Protein AF-X5WYX9-F1 (afdb_monomer_lite)

pLDDT: mean 79.85, std 14.67, range [36.78, 95.19]

Secondary structure (DSSP, 8-state):
-HHHHT-HHHHHHHHHHHHHHHHHH---SSHHHHHHHHHHHHHHHHHH--S--TTHHHHHHHHHHHH-HHHHHHHSS-GGGS--

Foldseek 3Di:
DVCVVPCVVVVVVLVVQLVVQCVVVDDDPDVVRNVVSNVVSVVVVVVVPPDDDPCVVVVVVVCCVVVHPVSVVVVPDDPVRPPD

Radius of gyration: 16.73 Å; chains: 1; bounding box: 32×30×40 Å

Structure (mmCIF, N/CA/C/O backbone):
data_AF-X5WYX9-F1
#
_entry.id   AF-X5WYX9-F1
#
loop_
_atom_site.group_PDB
_atom_site.id
_atom_site.type_symbol
_atom_site.label_atom_id
_atom_site.label_alt_id
_atom_site.label_comp_id
_atom_site.label_asym_id
_atom_site.label_entity_id
_atom_site.label_seq_id
_atom_site.pdbx_PDB_ins_code
_atom_site.Cartn_x
_atom_site.Cartn_y
_atom_site.Cartn_z
_atom_site.occupancy
_atom_site.B_iso_or_equiv
_atom_site.auth_seq_id
_atom_site.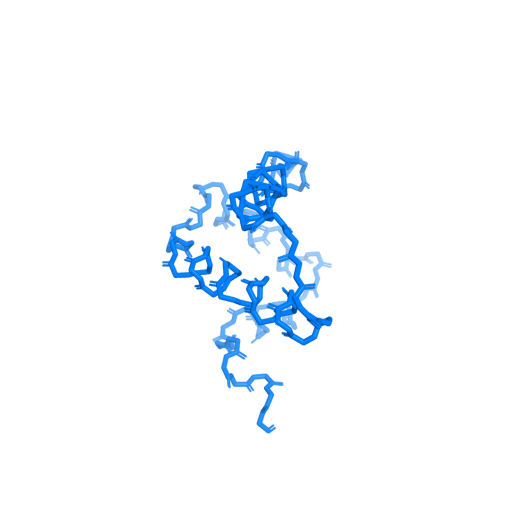auth_comp_id
_atom_site.auth_asym_id
_atom_site.auth_atom_id
_atom_site.pdbx_PDB_model_num
ATOM 1 N N . MET A 1 1 ? -19.513 4.656 11.939 1.00 58.62 1 MET A N 1
ATOM 2 C CA . MET A 1 1 ? -19.442 3.446 11.083 1.00 58.62 1 MET A CA 1
ATOM 3 C C . MET A 1 1 ? -19.369 3.729 9.583 1.00 58.62 1 MET A C 1
ATOM 5 O O . MET A 1 1 ? -18.392 3.314 8.977 1.00 58.62 1 MET A O 1
ATOM 9 N N . ARG A 1 2 ? -20.303 4.479 8.969 1.00 58.94 2 ARG A N 1
ATOM 10 C CA . ARG A 1 2 ? -20.260 4.796 7.517 1.00 58.94 2 ARG A CA 1
ATOM 11 C C . ARG A 1 2 ? -18.951 5.465 7.045 1.00 58.94 2 ARG A C 1
ATOM 13 O O . ARG A 1 2 ? -18.519 5.236 5.927 1.00 58.94 2 ARG A O 1
ATOM 20 N N . ARG A 1 3 ? -18.265 6.209 7.918 1.00 61.84 3 ARG A N 1
ATOM 21 C CA . ARG A 1 3 ? -16.999 6.899 7.604 1.00 61.84 3 ARG A CA 1
ATOM 22 C C . ARG A 1 3 ? -15.827 5.971 7.235 1.00 61.84 3 ARG A C 1
ATOM 24 O O . ARG A 1 3 ? -14.991 6.375 6.446 1.00 61.84 3 ARG A O 1
ATOM 31 N N . ILE A 1 4 ? -15.772 4.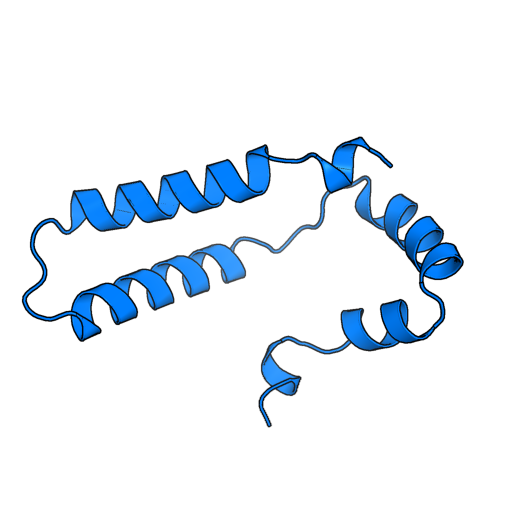752 7.784 1.00 67.06 4 ILE A N 1
ATOM 32 C CA . ILE A 1 4 ? -14.687 3.781 7.515 1.00 67.06 4 ILE A CA 1
ATOM 33 C C . ILE A 1 4 ? -14.980 2.943 6.271 1.00 67.06 4 ILE A C 1
ATOM 35 O O . ILE A 1 4 ? -14.065 2.529 5.574 1.00 67.06 4 ILE A O 1
ATOM 39 N N . VAL A 1 5 ? -16.255 2.686 5.979 1.00 66.12 5 VAL A N 1
ATOM 40 C CA . VAL A 1 5 ? -16.650 1.894 4.804 1.00 66.12 5 VAL A CA 1
ATOM 41 C C . VAL A 1 5 ? -16.557 2.734 3.526 1.00 66.12 5 VAL A C 1
ATOM 43 O O . VAL A 1 5 ? -16.189 2.215 2.480 1.00 66.12 5 VAL A O 1
ATOM 46 N N . TYR A 1 6 ? -16.821 4.042 3.616 1.00 58.91 6 TYR A N 1
ATOM 47 C CA . TYR A 1 6 ? -16.811 4.959 2.471 1.00 58.91 6 TYR A CA 1
ATOM 48 C C . TYR A 1 6 ? -15.538 5.803 2.344 1.00 58.91 6 TYR A C 1
ATOM 50 O O . TYR A 1 6 ? -15.578 6.852 1.707 1.00 58.91 6 TYR A O 1
ATOM 58 N N . ILE A 1 7 ? -14.406 5.401 2.932 1.00 63.25 7 ILE A N 1
ATOM 59 C CA . ILE A 1 7 ? -13.129 6.091 2.669 1.00 63.25 7 ILE A CA 1
ATOM 60 C C . ILE A 1 7 ? -12.639 5.732 1.261 1.00 63.25 7 ILE A C 1
ATOM 62 O O . ILE A 1 7 ? -11.698 4.962 1.077 1.00 63.25 7 ILE A O 1
ATOM 66 N N . THR A 1 8 ? -13.272 6.333 0.253 1.00 62.91 8 THR A N 1
ATOM 67 C CA . THR A 1 8 ? -12.803 6.327 -1.136 1.00 62.91 8 THR A CA 1
ATOM 68 C C . THR A 1 8 ? -11.390 6.911 -1.223 1.00 62.91 8 THR A C 1
ATOM 70 O O . THR A 1 8 ? -10.567 6.396 -1.973 1.00 62.91 8 THR A O 1
ATOM 73 N N . ASN A 1 9 ? -11.046 7.848 -0.329 1.00 75.25 9 ASN A N 1
ATOM 74 C CA . ASN A 1 9 ? -9.715 8.444 -0.163 1.00 75.25 9 ASN A CA 1
ATOM 75 C C . ASN A 1 9 ? -8.571 7.421 -0.062 1.00 75.25 9 ASN A C 1
ATOM 77 O O . ASN A 1 9 ? -7.471 7.689 -0.539 1.00 75.25 9 ASN A O 1
ATOM 81 N N . ALA A 1 10 ? -8.783 6.257 0.567 1.00 81.56 10 ALA A N 1
ATOM 82 C CA . ALA A 1 10 ? -7.722 5.258 0.723 1.00 81.56 10 ALA A CA 1
ATOM 83 C C . ALA A 1 10 ? -7.400 4.561 -0.609 1.00 81.56 10 ALA A C 1
ATOM 85 O O . ALA A 1 10 ? -6.231 4.406 -0.973 1.00 81.56 10 ALA A O 1
ATOM 86 N N . ILE A 1 11 ? -8.442 4.196 -1.359 1.00 85.50 11 ILE A N 1
ATOM 87 C CA . ILE A 1 11 ? -8.323 3.587 -2.689 1.00 85.50 11 ILE A CA 1
ATOM 88 C C . ILE A 1 11 ? -7.826 4.629 -3.696 1.00 85.50 11 ILE A C 1
ATOM 90 O O . ILE A 1 11 ? -6.946 4.344 -4.505 1.00 85.50 11 ILE A O 1
ATOM 94 N N . GLU A 1 12 ? -8.322 5.862 -3.616 1.00 89.38 12 GLU A N 1
ATOM 95 C CA . GLU A 1 12 ? -7.878 6.985 -4.442 1.00 89.38 12 GLU A CA 1
ATOM 96 C C . GLU A 1 12 ? -6.399 7.318 -4.214 1.00 89.38 12 GLU A C 1
ATOM 98 O O . GLU A 1 12 ? -5.652 7.481 -5.183 1.00 89.38 12 GLU A O 1
ATOM 103 N N . ALA A 1 13 ? -5.944 7.352 -2.956 1.00 88.19 13 ALA A N 1
ATOM 104 C CA . ALA A 1 13 ? -4.542 7.577 -2.611 1.00 88.19 13 ALA A CA 1
ATOM 105 C C . ALA A 1 13 ? -3.635 6.464 -3.154 1.00 88.19 13 ALA A C 1
ATOM 107 O O . ALA A 1 13 ? -2.557 6.752 -3.682 1.00 88.19 13 ALA A O 1
ATOM 108 N N . LEU A 1 14 ? -4.071 5.201 -3.078 1.00 91.25 14 LEU A N 1
ATOM 109 C CA . LEU A 1 14 ? -3.350 4.086 -3.690 1.00 91.25 14 LEU A CA 1
ATOM 110 C C . LEU A 1 14 ? -3.296 4.238 -5.217 1.00 91.25 14 LEU A C 1
ATOM 112 O O . LEU A 1 14 ? -2.213 4.216 -5.800 1.00 91.25 14 LEU A O 1
ATOM 116 N N . ASN A 1 15 ? -4.440 4.472 -5.860 1.00 92.31 15 ASN A N 1
ATOM 117 C CA . ASN A 1 15 ? -4.539 4.646 -7.310 1.00 92.31 15 ASN A CA 1
ATOM 118 C C . ASN A 1 15 ? -3.735 5.846 -7.822 1.00 92.31 15 ASN A C 1
ATOM 120 O O . ASN A 1 15 ? -3.242 5.824 -8.950 1.00 92.31 15 ASN A O 1
ATOM 124 N N . SER A 1 16 ? -3.591 6.902 -7.022 1.00 93.69 16 SER A N 1
ATOM 125 C CA . SER A 1 16 ? -2.719 8.037 -7.334 1.00 93.69 16 SER A CA 1
ATOM 126 C C . SER A 1 16 ? -1.247 7.611 -7.381 1.00 93.69 16 SER A C 1
ATOM 128 O O . SER A 1 16 ? -0.566 7.857 -8.378 1.00 93.69 16 SER A O 1
ATOM 130 N N . LYS A 1 17 ? -0.774 6.866 -6.370 1.00 93.44 17 LYS A N 1
ATOM 131 C CA . LYS A 1 17 ? 0.600 6.327 -6.331 1.00 93.44 17 LYS A CA 1
ATOM 132 C C . LYS A 1 17 ? 0.884 5.381 -7.497 1.00 93.44 17 LYS A C 1
ATOM 134 O O . LYS A 1 17 ? 1.946 5.472 -8.111 1.00 93.44 17 LYS A O 1
ATOM 139 N N . LEU A 1 18 ? -0.068 4.507 -7.826 1.00 94.31 18 LEU A N 1
ATOM 140 C CA . LEU A 1 18 ? 0.055 3.580 -8.952 1.00 94.31 18 LEU A CA 1
ATOM 141 C C . LEU A 1 18 ? 0.164 4.323 -10.287 1.00 94.31 18 LEU A C 1
ATOM 143 O O . LEU A 1 18 ? 1.101 4.084 -11.047 1.00 94.31 18 LEU A O 1
ATOM 147 N N . ARG A 1 19 ? -0.742 5.273 -10.549 1.00 94.62 19 ARG A N 1
ATOM 148 C CA . ARG A 1 19 ? -0.712 6.091 -11.771 1.00 94.62 19 ARG A CA 1
ATOM 149 C C . ARG A 1 19 ? 0.570 6.907 -11.882 1.00 94.62 19 ARG A C 1
ATOM 151 O O . ARG A 1 19 ? 1.140 6.982 -12.967 1.00 94.62 19 ARG A O 1
ATOM 158 N N . HIS A 1 20 ? 1.044 7.473 -10.773 1.00 95.19 20 HIS A N 1
ATOM 159 C CA . HIS A 1 20 ? 2.314 8.188 -10.740 1.00 95.19 20 HIS A CA 1
ATOM 160 C C . HIS A 1 20 ? 3.476 7.270 -11.138 1.00 95.19 20 HIS A C 1
ATOM 162 O O . HIS A 1 20 ? 4.207 7.590 -12.068 1.00 95.19 20 HIS A O 1
ATOM 168 N N . ALA A 1 21 ? 3.606 6.100 -10.506 1.00 92.62 21 ALA A N 1
ATOM 169 C CA . ALA A 1 21 ? 4.686 5.158 -10.799 1.00 92.62 21 ALA A CA 1
ATOM 170 C C . ALA A 1 21 ? 4.693 4.682 -12.262 1.00 92.62 21 ALA A C 1
ATOM 172 O O . ALA A 1 21 ? 5.756 4.599 -12.878 1.00 92.62 21 ALA A O 1
ATOM 173 N N . VAL A 1 22 ? 3.514 4.416 -12.832 1.00 93.19 22 VAL A N 1
ATOM 174 C CA . VAL A 1 22 ? 3.365 4.048 -14.248 1.00 93.19 22 VAL A CA 1
ATOM 175 C C . VAL A 1 22 ? 3.773 5.210 -15.159 1.00 93.19 22 VAL A C 1
ATOM 177 O O . VAL A 1 22 ? 4.564 5.014 -16.080 1.00 93.19 22 VAL A O 1
ATOM 180 N N . ARG A 1 23 ? 3.308 6.434 -14.873 1.00 92.31 23 ARG A N 1
ATOM 181 C CA . ARG A 1 23 ? 3.635 7.630 -15.665 1.00 92.31 23 ARG A CA 1
ATOM 182 C C . ARG A 1 23 ? 5.123 7.978 -15.621 1.00 92.31 23 ARG A C 1
ATOM 184 O O . ARG A 1 23 ? 5.669 8.383 -16.638 1.00 92.31 23 ARG A O 1
ATOM 191 N N . THR A 1 24 ? 5.779 7.809 -14.474 1.00 92.81 24 THR A N 1
ATOM 192 C CA . THR A 1 24 ? 7.226 8.034 -14.332 1.00 92.81 24 THR A CA 1
ATOM 193 C C . THR A 1 24 ? 8.043 7.022 -15.134 1.00 92.81 24 THR A C 1
ATOM 195 O O . THR A 1 24 ? 9.103 7.370 -15.645 1.00 92.81 24 THR A O 1
ATOM 198 N N . ARG A 1 25 ? 7.577 5.770 -15.248 1.00 88.62 25 ARG A N 1
ATOM 199 C CA . ARG A 1 25 ? 8.286 4.723 -15.997 1.00 88.62 25 ARG A CA 1
ATOM 200 C C . ARG A 1 25 ? 8.081 4.798 -17.510 1.00 88.62 25 ARG A C 1
ATOM 202 O O . ARG A 1 25 ? 9.032 4.519 -18.233 1.00 88.62 25 ARG A O 1
ATOM 209 N N . GLY A 1 26 ? 6.893 5.173 -17.985 1.00 87.62 26 GLY A N 1
ATOM 210 C CA . GLY A 1 26 ? 6.605 5.275 -19.419 1.00 87.62 26 GLY A CA 1
ATOM 211 C C . GLY A 1 26 ? 6.417 3.908 -20.090 1.00 87.62 26 GLY A C 1
ATOM 212 O O . GLY A 1 26 ? 5.530 3.152 -19.700 1.00 87.62 26 GLY A O 1
ATOM 213 N N . HIS A 1 27 ? 7.216 3.600 -21.119 1.00 90.50 27 HIS A N 1
ATOM 214 C CA . HIS A 1 27 ? 7.095 2.363 -21.900 1.00 90.50 27 HIS A CA 1
ATOM 215 C C . HIS A 1 27 ? 7.708 1.156 -21.174 1.00 90.50 27 HIS A C 1
ATOM 217 O O . HIS A 1 27 ? 8.831 1.222 -20.668 1.00 90.50 27 HIS A O 1
ATOM 223 N N . PHE A 1 28 ? 6.998 0.027 -21.179 1.00 92.62 28 PHE A N 1
ATOM 224 C CA . PHE A 1 28 ? 7.478 -1.225 -20.599 1.00 92.62 28 PHE A CA 1
ATOM 225 C C . PHE A 1 28 ? 7.963 -2.183 -21.692 1.00 92.62 28 PHE A C 1
ATOM 227 O O . PHE A 1 28 ? 7.265 -2.369 -22.682 1.00 92.62 28 PHE A O 1
ATOM 234 N N . PRO A 1 29 ? 9.132 -2.821 -21.523 1.00 91.19 29 PRO A 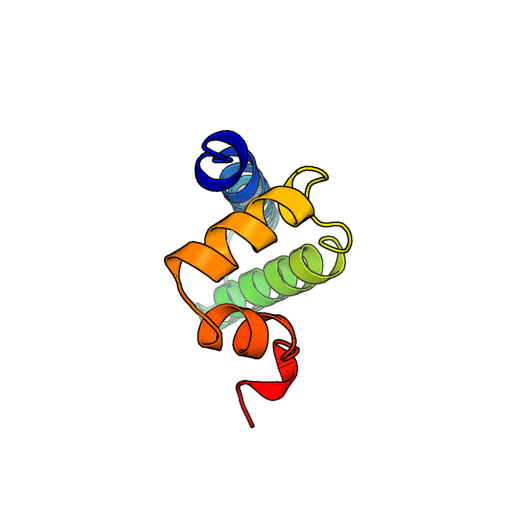N 1
ATOM 235 C CA . PRO A 1 29 ? 9.657 -3.770 -22.506 1.00 91.19 29 PRO A CA 1
ATOM 236 C C . PRO A 1 29 ? 8.901 -5.112 -22.531 1.00 91.19 29 PRO A C 1
ATOM 238 O O . PRO A 1 29 ? 8.969 -5.817 -23.528 1.00 91.19 29 PRO A O 1
ATOM 241 N N . ASN A 1 30 ? 8.208 -5.479 -21.445 1.00 93.31 30 ASN A N 1
ATOM 242 C CA . ASN A 1 30 ? 7.386 -6.690 -21.330 1.00 93.31 30 ASN A CA 1
ATOM 243 C C . ASN A 1 30 ? 6.311 -6.497 -20.235 1.00 93.31 30 ASN A C 1
ATOM 245 O O . ASN A 1 30 ? 6.501 -5.686 -19.320 1.00 93.31 30 ASN A O 1
ATOM 249 N N . GLU A 1 31 ? 5.220 -7.266 -20.277 1.00 92.62 31 GLU A N 1
ATOM 250 C CA . GLU A 1 31 ? 4.155 -7.258 -19.261 1.00 92.62 31 GLU A CA 1
ATOM 251 C C . GLU A 1 31 ? 4.701 -7.604 -17.866 1.00 92.62 31 GLU A C 1
ATOM 253 O O . GLU A 1 31 ? 4.355 -6.954 -16.876 1.00 92.62 31 GLU A O 1
ATOM 258 N N .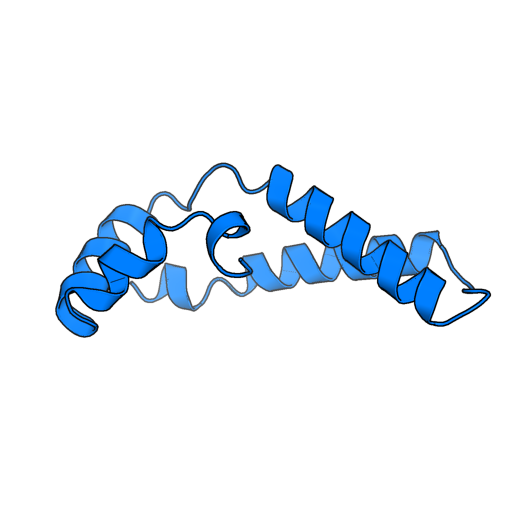 ASP A 1 32 ? 5.637 -8.553 -17.780 1.00 94.06 32 ASP A N 1
ATOM 259 C CA . ASP A 1 32 ? 6.256 -8.953 -16.511 1.00 94.06 32 ASP A CA 1
ATOM 260 C C . ASP A 1 32 ? 6.985 -7.794 -15.826 1.00 94.06 32 ASP A C 1
ATOM 262 O O . ASP A 1 32 ? 6.971 -7.671 -14.598 1.00 94.06 32 ASP A O 1
ATOM 266 N N . ALA A 1 33 ? 7.589 -6.893 -16.608 1.00 92.44 33 ALA A N 1
ATOM 267 C CA . ALA A 1 33 ? 8.242 -5.703 -16.075 1.00 92.44 33 ALA A CA 1
ATOM 268 C C . ALA A 1 33 ? 7.217 -4.721 -15.478 1.00 92.44 33 ALA A C 1
ATOM 270 O O . ALA A 1 33 ? 7.463 -4.151 -14.410 1.00 92.44 33 ALA A O 1
ATOM 271 N N . ALA A 1 34 ? 6.054 -4.564 -16.120 1.00 92.50 34 ALA A N 1
ATOM 272 C CA . ALA A 1 34 ? 4.957 -3.743 -15.609 1.00 92.50 34 ALA A CA 1
ATOM 273 C C . ALA A 1 34 ? 4.354 -4.345 -14.327 1.00 92.50 34 ALA A C 1
ATOM 275 O O . ALA A 1 34 ? 4.183 -3.644 -13.324 1.00 92.50 34 ALA A O 1
ATOM 276 N N . ARG A 1 35 ? 4.121 -5.663 -14.312 1.00 94.44 35 ARG A N 1
ATOM 277 C CA . ARG A 1 35 ? 3.631 -6.403 -13.140 1.00 94.44 35 ARG A CA 1
ATOM 278 C C . ARG A 1 35 ? 4.597 -6.300 -11.964 1.00 94.44 35 ARG A C 1
ATOM 280 O O . ARG A 1 35 ? 4.177 -6.045 -10.834 1.00 94.44 35 ARG A O 1
ATOM 287 N N . LYS A 1 36 ? 5.901 -6.428 -12.221 1.00 94.69 36 LYS A N 1
ATOM 288 C CA . LYS A 1 36 ? 6.937 -6.294 -11.192 1.00 94.69 36 LYS A CA 1
ATOM 289 C C . LYS A 1 36 ? 6.975 -4.880 -10.619 1.00 94.69 36 LYS A C 1
ATOM 291 O O . LYS A 1 36 ? 7.020 -4.739 -9.399 1.00 94.69 36 LYS A O 1
ATOM 296 N N . LEU A 1 37 ? 6.870 -3.840 -11.450 1.00 94.38 37 LEU A N 1
ATOM 297 C CA . LEU A 1 37 ? 6.756 -2.462 -10.962 1.00 94.38 37 LEU A CA 1
ATOM 298 C C . LEU A 1 37 ? 5.543 -2.293 -10.041 1.00 94.38 37 LEU A C 1
ATOM 300 O O . LEU A 1 37 ? 5.691 -1.789 -8.930 1.00 94.38 37 LEU A O 1
ATOM 304 N N . LEU A 1 38 ? 4.366 -2.747 -10.477 1.00 93.62 38 LEU A N 1
ATOM 305 C CA . LEU A 1 38 ? 3.146 -2.668 -9.679 1.00 93.62 38 LEU A CA 1
ATOM 306 C C . LEU A 1 38 ? 3.321 -3.382 -8.330 1.00 93.62 38 LEU A C 1
ATOM 308 O O . LEU A 1 38 ? 3.016 -2.805 -7.287 1.00 93.62 38 LEU A O 1
ATOM 312 N N . SER A 1 39 ? 3.905 -4.584 -8.335 1.00 94.56 39 SER A N 1
ATOM 313 C CA . SER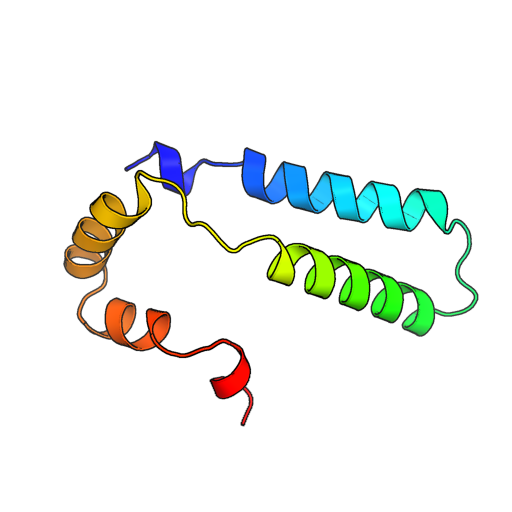 A 1 39 ? 4.189 -5.336 -7.107 1.00 94.56 39 SER A CA 1
ATOM 314 C C . SER A 1 39 ? 5.106 -4.571 -6.143 1.00 94.56 39 SER A C 1
ATOM 316 O O . SER A 1 39 ? 4.861 -4.549 -4.939 1.00 94.56 39 SER A O 1
ATOM 318 N N . LEU A 1 40 ? 6.123 -3.869 -6.656 1.00 95.19 40 LEU A N 1
ATOM 319 C CA . LEU A 1 40 ? 7.046 -3.082 -5.838 1.00 95.19 40 LEU A CA 1
ATOM 320 C C . LEU A 1 40 ? 6.352 -1.875 -5.205 1.00 95.19 40 LEU A C 1
ATOM 322 O O . LEU A 1 40 ? 6.551 -1.605 -4.021 1.00 95.19 40 LEU A O 1
ATOM 326 N N . VAL A 1 41 ? 5.513 -1.172 -5.970 1.00 94.69 41 VAL A N 1
ATOM 327 C CA . VAL A 1 41 ? 4.759 -0.016 -5.465 1.00 94.69 41 VAL A CA 1
ATOM 328 C C . VAL A 1 41 ? 3.756 -0.449 -4.397 1.00 94.69 41 VAL A C 1
ATOM 330 O O . VAL A 1 41 ? 3.651 0.210 -3.364 1.00 94.69 41 VAL A O 1
ATOM 333 N N . LEU A 1 42 ? 3.065 -1.574 -4.603 1.00 94.25 42 LEU A N 1
ATOM 334 C CA . LEU A 1 42 ? 2.153 -2.146 -3.611 1.00 94.25 42 LEU A CA 1
ATOM 335 C C . LEU A 1 42 ? 2.895 -2.558 -2.335 1.00 94.25 42 LEU A C 1
ATOM 337 O O . LEU A 1 42 ? 2.462 -2.205 -1.241 1.00 94.25 42 LEU A O 1
ATOM 341 N N . ASN A 1 43 ? 4.050 -3.216 -2.462 1.00 93.31 43 ASN A N 1
ATOM 342 C CA . ASN A 1 43 ? 4.882 -3.592 -1.318 1.00 93.31 43 ASN A CA 1
ATOM 343 C C . ASN A 1 43 ? 5.381 -2.368 -0.539 1.00 93.31 43 ASN A C 1
ATOM 345 O O . ASN A 1 43 ? 5.409 -2.380 0.691 1.00 93.31 43 ASN A O 1
ATOM 349 N N . HIS A 1 44 ? 5.759 -1.295 -1.236 1.00 9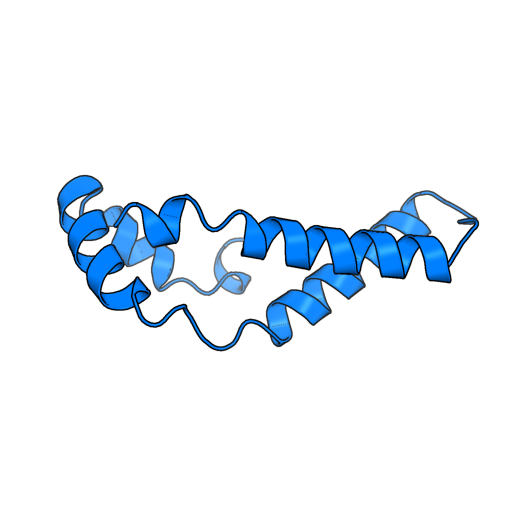2.06 44 HIS A N 1
ATOM 350 C CA . HIS A 1 44 ? 6.133 -0.038 -0.597 1.00 92.06 44 HIS A CA 1
ATOM 351 C C . HIS A 1 44 ? 4.934 0.608 0.113 1.00 92.06 44 HIS A C 1
ATOM 353 O O . HIS A 1 44 ? 5.038 1.000 1.271 1.00 92.06 44 HIS A O 1
ATOM 359 N N . ALA A 1 45 ? 3.772 0.677 -0.542 1.00 90.19 45 ALA A N 1
ATOM 360 C CA . ALA A 1 45 ? 2.553 1.215 0.058 1.00 90.19 45 ALA A CA 1
ATOM 361 C C . ALA A 1 45 ? 2.122 0.426 1.308 1.00 90.19 45 ALA A C 1
ATOM 363 O O . ALA A 1 45 ? 1.763 1.035 2.313 1.00 90.19 45 ALA A O 1
ATOM 364 N N . ALA A 1 46 ? 2.233 -0.903 1.277 1.00 89.44 46 ALA A N 1
ATOM 365 C CA . ALA A 1 46 ? 1.944 -1.767 2.415 1.00 89.44 46 ALA A CA 1
ATOM 366 C C . ALA A 1 46 ? 2.873 -1.500 3.610 1.00 89.44 46 ALA A C 1
ATOM 368 O O . ALA A 1 46 ? 2.411 -1.475 4.747 1.00 89.44 46 ALA A O 1
ATOM 369 N N . LYS A 1 47 ? 4.165 -1.234 3.369 1.00 87.94 47 LYS A N 1
ATOM 370 C CA . LYS A 1 47 ? 5.118 -0.864 4.433 1.00 87.94 47 LYS A CA 1
ATOM 371 C C . LYS A 1 47 ? 4.783 0.473 5.095 1.00 87.94 47 LYS A C 1
ATOM 373 O O . LYS A 1 47 ? 5.035 0.630 6.287 1.00 87.94 47 LYS A O 1
ATOM 378 N N . GLU A 1 48 ? 4.224 1.418 4.343 1.00 86.12 48 GLU A N 1
ATOM 379 C CA . GLU A 1 48 ? 3.812 2.733 4.852 1.00 86.12 48 GLU A CA 1
ATOM 380 C C . GLU A 1 48 ? 2.499 2.673 5.652 1.00 86.12 48 GLU A C 1
ATOM 382 O O . GLU A 1 48 ? 2.274 3.488 6.551 1.00 86.12 48 GLU A O 1
ATOM 387 N N . TRP A 1 49 ? 1.641 1.682 5.392 1.00 85.31 49 TRP A N 1
ATOM 388 C CA . TRP A 1 49 ? 0.386 1.468 6.120 1.00 85.31 49 TRP A CA 1
ATOM 389 C C . TRP A 1 49 ? 0.598 0.830 7.497 1.00 85.31 49 TRP A C 1
ATOM 391 O O . TRP A 1 49 ? 0.190 -0.294 7.772 1.00 85.31 49 TRP A O 1
ATOM 401 N N . LYS A 1 50 ? 1.220 1.590 8.401 1.00 78.50 50 LYS A N 1
ATOM 402 C CA . LYS A 1 50 ? 1.507 1.152 9.777 1.00 78.50 50 LYS A CA 1
ATOM 403 C C . LYS A 1 50 ? 0.407 1.497 10.776 1.00 78.50 50 LYS A C 1
ATOM 405 O O . LYS A 1 50 ? 0.325 0.870 11.827 1.00 78.50 50 LYS A O 1
ATOM 410 N N . ARG A 1 51 ? -0.400 2.528 10.499 1.00 76.25 51 ARG A N 1
ATOM 411 C CA . ARG A 1 51 ? -1.392 3.052 11.449 1.00 76.25 51 ARG A CA 1
ATOM 412 C C . ARG A 1 51 ? -2.810 2.897 10.901 1.00 76.25 51 ARG A C 1
ATOM 414 O O . ARG A 1 51 ? -3.098 3.479 9.854 1.00 76.25 51 ARG A O 1
ATOM 421 N N . PRO A 1 52 ? -3.693 2.150 11.587 1.00 74.88 52 PRO A N 1
ATOM 422 C CA . PRO A 1 52 ? -5.098 2.110 11.217 1.00 74.88 52 PRO A CA 1
ATOM 423 C C . PRO A 1 52 ? -5.766 3.468 11.505 1.00 74.88 52 PRO A C 1
ATOM 425 O O . PRO A 1 52 ? -5.306 4.203 12.387 1.00 74.88 52 PRO A O 1
ATOM 428 N N . PRO A 1 53 ? -6.861 3.805 10.800 1.00 78.69 53 PRO A N 1
ATOM 429 C CA . PRO A 1 53 ? -7.696 4.956 11.136 1.00 78.69 53 PRO A CA 1
ATOM 430 C C . PRO A 1 53 ? -8.127 4.914 12.605 1.00 78.69 53 PRO A C 1
ATOM 432 O O . PRO A 1 53 ? -8.375 3.839 13.150 1.00 78.69 53 PRO A O 1
ATOM 435 N N . ARG A 1 54 ? -8.244 6.072 13.259 1.00 78.62 54 ARG A N 1
ATOM 436 C CA . ARG A 1 54 ? -8.553 6.149 14.698 1.00 78.62 54 ARG A CA 1
ATOM 437 C C . ARG A 1 54 ? -9.886 5.477 15.035 1.00 78.62 54 ARG A C 1
ATOM 439 O O . ARG A 1 54 ? -10.009 4.813 16.058 1.00 78.62 54 ARG A O 1
ATOM 446 N N . GLU A 1 55 ? -10.853 5.599 14.137 1.00 80.50 55 GLU A N 1
ATOM 447 C CA . GLU A 1 55 ? -12.193 5.035 14.268 1.00 80.50 55 GLU A CA 1
ATOM 448 C C . GLU A 1 55 ? -12.228 3.503 14.063 1.00 80.50 55 GLU A C 1
ATOM 450 O O . GLU A 1 55 ? -13.258 2.866 14.294 1.00 80.50 55 GLU A O 1
ATOM 455 N N . TRP A 1 56 ? -11.114 2.883 13.646 1.00 80.00 56 TRP A N 1
ATOM 456 C CA . TRP A 1 56 ? -11.025 1.443 13.377 1.00 80.00 56 TRP A CA 1
ATOM 457 C C . TRP A 1 56 ? -11.375 0.585 14.593 1.00 80.00 56 TRP A C 1
ATOM 459 O O . TRP A 1 56 ? -12.061 -0.424 14.449 1.00 80.00 56 TRP A O 1
ATOM 469 N N . PHE A 1 57 ? -10.941 0.985 15.790 1.00 80.06 57 PHE A N 1
ATOM 470 C CA . PHE A 1 57 ? -11.207 0.226 17.013 1.00 80.06 57 PHE A CA 1
ATOM 471 C C . PHE A 1 57 ? -12.700 0.130 17.317 1.00 80.06 57 PHE A C 1
ATOM 473 O O . PHE A 1 57 ? -13.189 -0.954 17.626 1.00 80.06 57 PHE A O 1
ATOM 480 N N . GLU A 1 58 ? -13.426 1.236 17.158 1.00 82.50 58 GLU A N 1
ATOM 481 C CA . GLU A 1 58 ? -14.878 1.251 17.319 1.00 82.50 58 GLU A CA 1
ATOM 482 C C . GLU A 1 58 ? -15.525 0.341 16.273 1.00 82.50 58 GLU A C 1
ATOM 484 O O . GLU A 1 58 ? -16.334 -0.521 16.611 1.00 82.50 58 GLU A O 1
ATOM 489 N N . ALA A 1 59 ? -15.131 0.460 15.000 1.00 82.19 59 ALA A N 1
ATOM 490 C CA . ALA A 1 59 ? -15.713 -0.359 13.938 1.00 82.19 59 ALA A CA 1
ATOM 491 C C . ALA A 1 59 ? -15.444 -1.849 14.089 1.00 82.19 59 ALA A C 1
ATOM 493 O O . ALA A 1 59 ? -16.317 -2.657 13.779 1.00 82.19 59 ALA A O 1
ATOM 494 N N . ARG A 1 60 ? -14.284 -2.220 14.629 1.00 80.50 60 ARG A N 1
ATOM 495 C CA . ARG A 1 60 ? -13.939 -3.611 14.908 1.00 80.50 60 ARG A CA 1
ATOM 496 C C . ARG A 1 60 ? -14.934 -4.268 15.863 1.00 80.50 60 ARG A C 1
ATOM 498 O O . ARG A 1 60 ? -15.294 -5.426 15.656 1.00 80.50 60 ARG A O 1
ATOM 505 N N . THR A 1 61 ? -15.419 -3.529 16.858 1.00 82.88 61 THR A N 1
ATOM 506 C CA . THR A 1 61 ? -16.447 -4.010 17.791 1.00 82.88 61 THR A CA 1
ATOM 507 C C . THR A 1 61 ? -17.770 -4.261 17.067 1.00 82.88 61 THR A C 1
ATOM 509 O O . THR A 1 61 ? -18.350 -5.335 17.210 1.00 82.88 61 THR A O 1
ATOM 512 N N . HIS A 1 62 ? -18.207 -3.334 16.207 1.00 83.25 62 HIS A N 1
ATOM 513 C CA . HIS A 1 62 ? -19.427 -3.521 15.411 1.00 83.25 62 HIS A CA 1
ATOM 514 C C . HIS A 1 62 ? -19.312 -4.683 14.417 1.00 83.25 62 HIS A C 1
ATOM 516 O O . HIS A 1 62 ? -20.253 -5.460 14.275 1.00 83.25 62 HIS A O 1
ATOM 522 N N . PHE A 1 63 ? -18.160 -4.841 13.759 1.00 81.00 63 PHE A N 1
ATOM 523 C CA . PHE A 1 63 ? -17.923 -5.956 12.843 1.00 81.00 63 PHE A CA 1
ATOM 524 C C . PHE A 1 63 ? -17.878 -7.303 13.563 1.00 81.00 63 PHE A C 1
ATOM 526 O O . PHE A 1 63 ? -18.388 -8.278 13.029 1.00 81.00 63 PHE A O 1
ATOM 533 N N . THR A 1 64 ? -17.346 -7.364 14.785 1.00 83.00 64 THR A N 1
ATOM 534 C CA . THR A 1 64 ? -17.363 -8.597 15.594 1.00 83.00 64 THR A CA 1
ATOM 535 C C . THR A 1 64 ? -18.791 -9.056 15.896 1.00 83.00 64 THR A C 1
ATOM 537 O O . THR A 1 64 ? -19.081 -10.245 15.807 1.00 83.00 64 THR A O 1
ATOM 540 N N . VAL A 1 65 ? -19.698 -8.123 16.204 1.00 85.19 65 VAL A N 1
ATOM 541 C CA . VAL A 1 65 ? -21.116 -8.439 16.451 1.00 85.19 65 VAL A CA 1
ATOM 542 C C . VAL A 1 65 ? -21.832 -8.848 15.159 1.00 85.19 65 VAL A C 1
ATOM 544 O O . VAL A 1 65 ? -22.624 -9.782 15.174 1.00 85.19 65 VAL A O 1
ATOM 547 N N . ALA A 1 66 ? -21.542 -8.177 14.040 1.00 84.25 66 ALA A N 1
ATOM 548 C CA . ALA A 1 66 ? -22.217 -8.422 12.765 1.00 84.25 66 ALA A CA 1
ATOM 549 C C . ALA A 1 66 ? -21.716 -9.670 12.009 1.00 84.25 66 ALA A C 1
ATOM 551 O O . ALA A 1 66 ? -22.501 -10.323 11.331 1.00 84.25 66 ALA A O 1
ATOM 552 N N . LEU A 1 67 ? -20.418 -9.981 12.088 1.00 81.75 67 LEU A N 1
ATOM 553 C CA . LEU A 1 67 ? -19.752 -11.037 11.307 1.00 81.75 67 LEU A CA 1
ATOM 554 C C . LEU A 1 67 ? -19.319 -12.242 12.163 1.00 81.75 67 LEU A C 1
ATOM 556 O O . LEU A 1 67 ? -18.935 -13.275 11.618 1.00 81.75 67 LEU A O 1
ATOM 560 N N . GLY A 1 68 ? -19.381 -12.132 13.493 1.00 80.25 68 GLY A N 1
ATOM 561 C CA . GLY A 1 68 ? -19.036 -13.205 14.426 1.00 80.25 68 GLY A CA 1
ATOM 562 C C . GLY A 1 68 ? -17.530 -13.403 14.658 1.00 80.25 68 GLY A C 1
ATOM 563 O O . GLY A 1 68 ? -16.683 -12.592 14.281 1.00 80.25 68 GLY A O 1
ATOM 564 N N . GLN A 1 69 ? -17.183 -14.515 15.316 1.00 69.75 69 GLN A N 1
ATOM 565 C CA . GLN A 1 69 ? -15.823 -14.827 15.797 1.00 69.75 69 GLN A CA 1
ATOM 566 C C . GLN A 1 69 ? -14.792 -15.072 14.673 1.00 69.75 69 GLN A C 1
ATOM 568 O O . GLN A 1 69 ? -13.589 -14.888 14.872 1.00 69.75 69 GLN A O 1
ATOM 573 N N . THR A 1 70 ? -15.241 -15.446 13.471 1.00 68.62 70 THR A N 1
ATOM 574 C CA . THR A 1 70 ? -14.378 -15.695 12.299 1.00 68.62 70 THR A CA 1
ATOM 575 C C . THR A 1 70 ? -13.669 -14.426 11.823 1.00 68.62 70 THR A C 1
ATOM 577 O O . THR A 1 70 ? -12.516 -14.480 11.392 1.00 68.62 70 THR A O 1
ATOM 580 N N . PHE A 1 71 ? -14.319 -13.267 11.966 1.00 71.94 71 PHE A N 1
ATOM 581 C CA . PHE A 1 71 ? -13.748 -11.970 11.610 1.00 71.94 71 PHE A CA 1
ATOM 582 C C . PHE A 1 71 ? -12.520 -11.634 12.467 1.00 71.94 71 PHE A C 1
ATOM 584 O O . PHE A 1 71 ? -11.492 -11.195 11.952 1.00 71.94 71 PHE A O 1
ATOM 591 N N . VAL A 1 72 ? -12.592 -11.903 13.773 1.00 67.94 72 VAL A N 1
ATOM 592 C CA . VAL A 1 72 ? -11.498 -11.630 14.716 1.00 67.94 72 VAL A CA 1
ATOM 593 C C . VAL A 1 72 ? -10.299 -12.548 14.457 1.00 67.94 72 VAL A C 1
ATOM 595 O O . VAL A 1 72 ? -9.167 -12.069 14.443 1.00 67.94 72 VAL A O 1
ATOM 598 N N . SER A 1 73 ? -10.541 -13.835 14.183 1.00 68.81 73 SER A N 1
ATOM 599 C CA . SER A 1 73 ? -9.490 -14.825 13.890 1.00 68.81 73 SER A CA 1
ATOM 600 C C . SER A 1 73 ? -8.704 -14.521 12.607 1.00 68.81 73 SER A C 1
ATOM 602 O O . SER A 1 73 ? -7.499 -14.758 12.542 1.00 68.81 73 SER A O 1
ATOM 604 N N . ASN A 1 74 ? -9.358 -13.969 11.582 1.00 67.44 74 ASN A N 1
ATOM 605 C CA . ASN A 1 74 ? -8.704 -13.668 10.306 1.00 67.44 74 ASN A CA 1
ATOM 606 C C . ASN A 1 74 ? -7.908 -12.354 10.325 1.00 67.44 74 ASN A C 1
ATOM 608 O O . ASN A 1 74 ? -6.946 -12.220 9.574 1.00 67.44 74 ASN A O 1
ATOM 612 N N . MET A 1 75 ? -8.253 -11.407 11.202 1.00 66.81 75 MET A N 1
ATOM 613 C CA . MET A 1 75 ? -7.514 -10.144 11.336 1.00 66.81 75 MET A CA 1
ATOM 614 C C . MET A 1 75 ? -6.195 -10.265 12.106 1.00 66.81 75 MET A C 1
ATOM 616 O O . MET A 1 75 ? -5.335 -9.398 11.972 1.00 66.81 75 MET A O 1
ATOM 620 N N . THR A 1 76 ? -6.026 -11.296 12.934 1.00 64.38 76 THR A N 1
ATOM 621 C CA . THR A 1 76 ? -4.786 -11.530 13.693 1.00 64.38 76 THR A CA 1
ATOM 622 C C . THR A 1 76 ? -3.753 -12.340 12.915 1.00 64.38 76 THR A C 1
ATOM 624 O O . THR A 1 76 ? -2.598 -12.412 13.333 1.00 64.38 76 THR A O 1
ATOM 627 N N . LYS A 1 77 ? -4.128 -12.918 11.766 1.00 59.34 77 LYS A N 1
ATOM 628 C CA . LYS A 1 77 ? -3.200 -13.639 10.894 1.00 59.34 77 LYS A CA 1
ATOM 629 C C . LYS A 1 77 ? -2.417 -12.639 10.039 1.00 59.34 77 LYS A C 1
ATOM 631 O O . LYS A 1 77 ? -3.035 -11.930 9.243 1.00 59.34 77 LYS A O 1
ATOM 636 N N . PRO A 1 78 ? -1.078 -12.576 10.152 1.00 54.38 78 PRO A N 1
ATOM 637 C CA . PRO A 1 78 ? -0.288 -11.755 9.246 1.00 54.38 78 PRO A CA 1
ATOM 638 C C . PRO A 1 78 ? -0.496 -12.240 7.806 1.00 54.38 78 PRO A C 1
ATOM 640 O O . PRO A 1 78 ? -0.607 -13.441 7.567 1.00 54.38 78 PRO A O 1
ATOM 643 N N . VAL A 1 79 ? -0.512 -11.312 6.843 1.00 56.75 79 VAL A N 1
ATOM 644 C CA . VAL A 1 79 ? -0.660 -11.609 5.400 1.00 56.75 79 VAL A CA 1
ATOM 645 C C . VAL A 1 79 ? 0.359 -12.662 4.934 1.00 56.75 79 VAL A C 1
ATOM 647 O O . VAL A 1 79 ? 0.058 -13.488 4.079 1.00 56.75 79 VAL A O 1
ATOM 650 N N . CYS A 1 80 ? 1.535 -12.707 5.565 1.00 44.47 80 CYS A N 1
ATOM 651 C CA . CYS A 1 80 ? 2.585 -13.689 5.297 1.00 44.47 80 CYS A CA 1
ATOM 652 C C . CYS A 1 80 ? 2.219 -15.143 5.662 1.00 44.47 80 CYS A C 1
ATOM 654 O O . CYS A 1 80 ? 2.869 -16.053 5.167 1.00 44.47 80 CYS A O 1
ATOM 656 N N . ALA A 1 81 ? 1.217 -15.376 6.516 1.00 46.47 81 ALA A N 1
ATOM 657 C CA . ALA A 1 81 ? 0.801 -16.710 6.963 1.00 46.47 81 ALA A CA 1
ATOM 658 C C . ALA A 1 81 ? -0.415 -17.262 6.196 1.00 46.47 81 ALA A C 1
ATOM 660 O O . ALA A 1 81 ? -0.913 -18.332 6.526 1.00 46.47 81 ALA A O 1
ATOM 661 N N . GLN A 1 82 ? -0.931 -16.521 5.210 1.00 49.06 82 GLN A N 1
ATOM 662 C CA . GLN A 1 82 ? -2.125 -16.908 4.448 1.00 49.06 82 GLN A CA 1
ATOM 663 C C . GLN A 1 82 ? -1.790 -17.652 3.142 1.00 49.06 82 GLN A C 1
ATOM 665 O O . GLN A 1 82 ? -2.697 -18.187 2.517 1.00 49.06 82 GLN A O 1
ATOM 670 N N . ASN A 1 83 ? -0.506 -17.724 2.764 1.00 41.06 83 ASN A N 1
ATOM 671 C CA . ASN A 1 83 ? -0.019 -18.351 1.525 1.00 41.06 83 ASN A CA 1
ATOM 672 C C . ASN A 1 83 ? 1.061 -19.429 1.782 1.00 41.06 83 ASN A C 1
ATOM 674 O O . ASN A 1 83 ? 1.981 -19.562 0.975 1.00 41.06 83 ASN A O 1
ATOM 678 N N . ALA A 1 84 ? 0.992 -20.131 2.918 1.00 36.78 84 ALA A N 1
ATOM 679 C CA . ALA A 1 84 ? 1.853 -21.275 3.236 1.00 36.78 84 ALA A CA 1
ATOM 680 C C . ALA A 1 84 ? 1.104 -22.593 3.014 1.00 36.78 84 ALA A C 1
ATOM 682 O O . ALA A 1 84 ? -0.098 -22.632 3.369 1.00 36.78 84 ALA A O 1
#

Sequence (84 aa):
MRRIVYITNAIEALNSKLRHAVRTRGHFPNEDAARKLLSLVLNHAAKEWKRPPREWFEARTHFTVALGQTFVSNMTKPVCAQNA